Protein AF-A0A5C9BGY5-F1 (afdb_monomer)

Sequence (105 aa):
MQRSVSDTHCPPEDMQALRHLIAQLAPQCGVDLGNRASIRIFLDSDQAAWRNESIDPRICQELRAMMILLFRLEASSSEDLGVEGLRRLWRQHGEIMARYGQQAH

pLDDT: mean 70.78, std 15.34, range [37.06, 89.81]

Radius of gyration: 18.17 Å; Cα contacts (8 Å, |Δi|>4): 49; chains: 1; bounding box: 49×50×47 Å

Secondary structure (DSSP, 8-state):
---------PPPHHHHHHHHHHHHHGGGGT--TT-HHHHHHHHHS-GGG---TTS-HHHHHHHHHHHHHHHHHHHHTTTT--HHHHHHHHHHHHHHHHHHHTT--

Nearest PDB structures (foldseek):
  7mqv-assembly1_B  TM=2.284E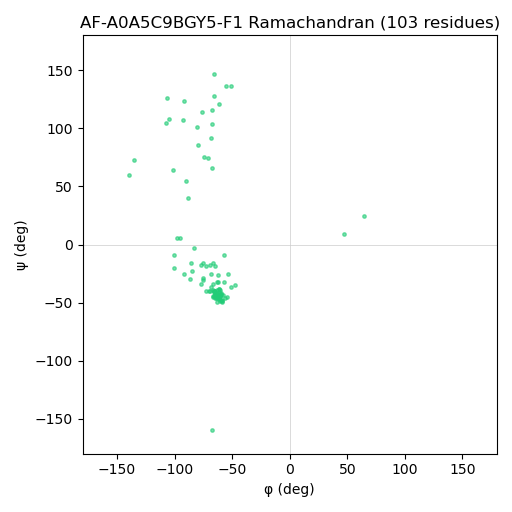-01  e=2.912E+00  Bacillus anthracis
  5fu7-assembly1_A  TM=2.863E-01  e=7.456E+00  Homo sapiens

Structure (mmCIF, N/CA/C/O backbone):
data_AF-A0A5C9BGY5-F1
#
_entry.id   AF-A0A5C9BGY5-F1
#
loop_
_atom_site.group_PDB
_atom_site.id
_atom_site.type_symbol
_atom_site.label_atom_id
_atom_site.label_alt_id
_atom_site.label_comp_id
_atom_site.label_asym_id
_atom_site.label_entity_id
_atom_site.label_seq_id
_atom_site.pdbx_PDB_ins_code
_atom_site.Cartn_x
_atom_site.Cartn_y
_atom_site.Cartn_z
_atom_site.occupancy
_atom_site.B_iso_or_equiv
_atom_site.auth_seq_id
_atom_site.auth_comp_id
_atom_site.auth_asym_id
_atom_site.auth_atom_id
_atom_site.pdbx_PDB_model_num
ATOM 1 N N . MET A 1 1 ? 30.545 10.652 -31.350 1.00 37.06 1 MET A N 1
ATOM 2 C CA . MET A 1 1 ? 29.629 9.565 -30.943 1.00 37.06 1 MET A CA 1
ATOM 3 C C . MET A 1 1 ? 29.136 9.863 -29.532 1.00 37.06 1 MET A C 1
ATOM 5 O O . MET A 1 1 ? 29.828 9.545 -28.579 1.00 37.06 1 MET A O 1
ATOM 9 N N . GLN A 1 2 ? 28.001 10.549 -29.394 1.00 39.94 2 GLN A N 1
ATOM 10 C CA . GLN A 1 2 ? 27.354 10.793 -28.101 1.00 39.94 2 GLN A CA 1
ATOM 11 C C . GLN A 1 2 ? 26.140 9.866 -28.024 1.00 39.94 2 GLN A C 1
ATOM 13 O O . GLN A 1 2 ? 25.183 10.034 -28.774 1.00 39.94 2 GLN A O 1
ATOM 18 N N . ARG A 1 3 ? 26.221 8.829 -27.183 1.00 37.34 3 ARG A N 1
ATOM 19 C CA . ARG A 1 3 ? 25.062 8.014 -26.809 1.00 37.34 3 ARG A CA 1
ATOM 20 C C . ARG A 1 3 ? 24.310 8.786 -25.733 1.00 37.34 3 ARG A C 1
ATOM 22 O O . ARG A 1 3 ? 24.730 8.801 -24.581 1.00 37.34 3 ARG A O 1
ATOM 29 N N . SER A 1 4 ? 23.227 9.440 -26.129 1.00 42.56 4 SER A N 1
ATOM 30 C CA . SER A 1 4 ? 22.217 9.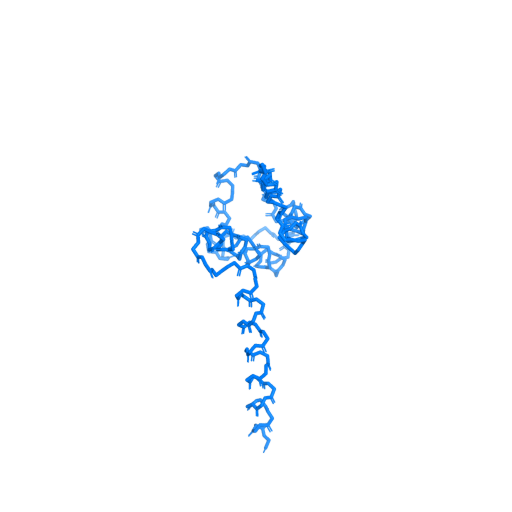929 -25.199 1.00 42.56 4 SER A CA 1
ATOM 31 C C . SER A 1 4 ? 21.534 8.712 -24.585 1.00 42.56 4 SER A C 1
ATOM 33 O O . SER A 1 4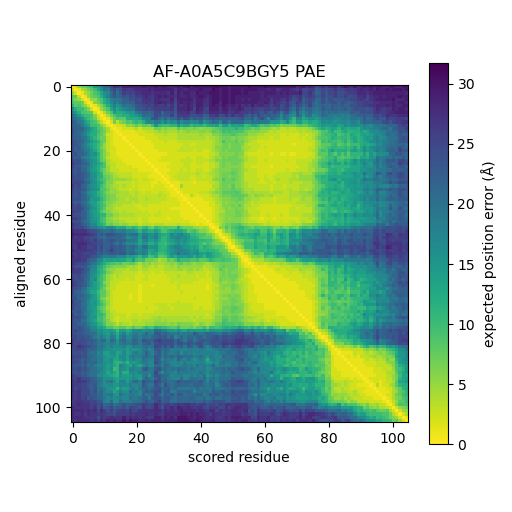 ? 20.758 8.029 -25.252 1.00 42.56 4 SER A O 1
ATOM 35 N N . VAL A 1 5 ? 21.878 8.397 -23.339 1.00 42.84 5 VAL A N 1
ATOM 36 C CA . VAL A 1 5 ? 21.145 7.417 -22.539 1.00 42.84 5 VAL A CA 1
ATOM 37 C C . VAL A 1 5 ? 19.923 8.152 -22.007 1.00 42.84 5 VAL A C 1
ATOM 39 O O . VAL A 1 5 ? 19.954 8.779 -20.953 1.00 42.84 5 VAL A O 1
ATOM 42 N N . SER A 1 6 ? 18.862 8.178 -22.807 1.00 39.31 6 SER A N 1
ATOM 43 C CA . SER A 1 6 ? 17.536 8.535 -22.318 1.00 39.31 6 SER A CA 1
ATOM 44 C C . SER A 1 6 ? 17.021 7.350 -21.507 1.00 39.31 6 SER A C 1
ATOM 46 O O . SER A 1 6 ? 16.200 6.573 -21.986 1.00 39.31 6 SER A O 1
ATOM 48 N N . ASP A 1 7 ? 17.549 7.192 -20.293 1.00 38.97 7 ASP A N 1
ATOM 49 C CA . ASP A 1 7 ? 16.933 6.382 -19.244 1.00 38.97 7 ASP A CA 1
ATOM 50 C C . ASP A 1 7 ? 15.684 7.132 -18.776 1.00 38.97 7 ASP A C 1
ATOM 52 O O . ASP A 1 7 ? 15.639 7.806 -17.745 1.00 38.97 7 ASP A O 1
ATOM 56 N N . THR A 1 8 ? 14.655 7.093 -19.618 1.00 40.03 8 THR A N 1
ATOM 57 C CA . THR A 1 8 ? 13.307 7.456 -19.214 1.00 40.03 8 THR A CA 1
ATOM 58 C C . THR A 1 8 ? 12.885 6.355 -18.257 1.00 40.03 8 THR A C 1
ATOM 60 O O . THR A 1 8 ? 12.437 5.291 -18.674 1.00 40.03 8 THR A O 1
ATOM 63 N N . HIS A 1 9 ? 13.139 6.597 -16.973 1.00 44.97 9 HIS A N 1
ATOM 64 C CA . HIS A 1 9 ? 12.868 5.716 -15.846 1.00 44.97 9 HIS A CA 1
ATOM 65 C C . HIS A 1 9 ? 11.346 5.578 -15.670 1.00 44.97 9 HIS A C 1
ATOM 67 O O . HIS A 1 9 ? 10.751 6.079 -14.715 1.00 44.97 9 HIS A O 1
ATOM 73 N N . CYS A 1 10 ? 10.681 4.962 -16.647 1.00 47.03 10 CYS A N 1
ATOM 74 C CA . CYS A 1 10 ? 9.286 4.587 -16.541 1.00 47.03 10 CYS A CA 1
ATOM 75 C C . CYS A 1 10 ? 9.193 3.608 -15.369 1.00 47.03 10 CYS A C 1
ATOM 77 O O . CYS A 1 10 ? 9.881 2.582 -15.390 1.00 47.03 10 CYS A O 1
ATOM 79 N N . PRO A 1 11 ? 8.397 3.904 -14.325 1.00 55.28 11 PRO A N 1
ATOM 80 C CA . PRO A 1 11 ? 8.144 2.911 -13.301 1.00 55.28 11 PRO A CA 1
ATOM 81 C C . PRO A 1 11 ? 7.598 1.661 -14.004 1.00 55.28 11 PRO A C 1
ATOM 83 O O . PRO A 1 11 ? 6.779 1.807 -14.915 1.00 55.28 11 PRO A O 1
ATOM 86 N N . PRO A 1 12 ? 8.061 0.455 -13.632 1.00 64.69 12 PRO A N 1
ATOM 87 C CA . PRO A 1 12 ? 7.580 -0.775 -14.250 1.00 64.69 12 PRO A CA 1
ATOM 88 C C . PRO A 1 12 ? 6.049 -0.772 -14.205 1.00 64.69 12 PRO A C 1
ATOM 90 O O . PRO A 1 12 ? 5.479 -0.367 -13.189 1.00 64.69 12 PRO A O 1
ATOM 93 N N . GLU A 1 13 ? 5.396 -1.168 -15.299 1.00 72.62 13 GLU A N 1
ATOM 94 C CA . GLU A 1 13 ? 3.937 -1.061 -15.484 1.00 72.62 13 GLU A CA 1
ATOM 95 C C . GLU A 1 13 ? 3.158 -1.587 -14.264 1.00 72.62 13 GLU A C 1
ATOM 97 O O . GLU A 1 13 ? 2.176 -0.987 -13.832 1.00 72.62 13 GLU A O 1
ATOM 102 N N . ASP A 1 14 ? 3.679 -2.625 -13.611 1.00 71.25 14 ASP A N 1
ATOM 103 C CA . ASP A 1 14 ? 3.172 -3.200 -12.365 1.00 71.25 14 ASP A CA 1
ATOM 104 C C . ASP A 1 14 ? 3.163 -2.240 -11.162 1.00 71.25 14 ASP A C 1
ATOM 106 O O . ASP A 1 14 ? 2.219 -2.261 -10.376 1.00 71.25 14 ASP A O 1
ATOM 110 N N . MET A 1 15 ? 4.170 -1.373 -10.990 1.00 76.75 15 MET A N 1
ATOM 111 C CA . MET A 1 15 ? 4.148 -0.337 -9.942 1.00 76.75 15 MET A CA 1
ATOM 112 C C . MET A 1 15 ? 3.094 0.716 -10.237 1.00 76.75 15 MET A C 1
ATOM 114 O O . MET A 1 15 ? 2.458 1.227 -9.316 1.00 76.75 15 MET A O 1
ATOM 118 N N . GLN A 1 16 ? 2.899 1.052 -11.511 1.00 80.50 16 GLN A N 1
ATOM 119 C CA . GLN A 1 16 ? 1.847 1.978 -11.895 1.00 80.50 16 GLN A CA 1
ATOM 120 C C . GLN A 1 16 ? 0.465 1.349 -11.688 1.00 80.50 16 GLN A C 1
ATOM 122 O O . GLN A 1 16 ? -0.419 2.020 -11.155 1.00 80.50 16 GLN A O 1
ATOM 127 N N . ALA A 1 17 ? 0.287 0.067 -12.009 1.00 81.00 17 ALA A N 1
ATOM 128 C CA . ALA A 1 17 ? -0.931 -0.686 -11.719 1.00 81.00 17 ALA A CA 1
ATOM 129 C C . ALA A 1 17 ? -1.204 -0.773 -10.207 1.00 81.00 17 ALA A C 1
ATOM 131 O O . ALA A 1 17 ? -2.321 -0.497 -9.769 1.00 81.00 17 ALA A O 1
ATOM 132 N N . LEU A 1 18 ? -0.177 -1.054 -9.396 1.00 81.62 18 LEU A N 1
ATOM 133 C CA . LEU A 1 18 ? -0.284 -1.091 -7.935 1.00 81.62 18 LEU A CA 1
ATOM 134 C C . LEU A 1 18 ? -0.693 0.272 -7.359 1.00 81.62 18 LEU A C 1
ATOM 136 O O . LEU A 1 18 ? -1.591 0.338 -6.523 1.00 81.62 18 LEU A O 1
ATOM 140 N N . ARG A 1 19 ? -0.099 1.373 -7.843 1.00 86.00 19 ARG A N 1
ATOM 141 C CA . ARG A 1 19 ? -0.494 2.736 -7.445 1.00 86.00 19 ARG A CA 1
ATOM 142 C C . ARG A 1 19 ? -1.947 3.047 -7.808 1.00 86.00 19 ARG A C 1
ATOM 144 O O . ARG A 1 19 ? -2.657 3.621 -6.987 1.00 86.00 19 ARG A O 1
ATOM 151 N N . HIS A 1 20 ? -2.407 2.648 -8.996 1.00 86.44 20 HIS A N 1
ATOM 152 C CA . HIS A 1 20 ? -3.808 2.827 -9.394 1.00 86.44 20 HIS A CA 1
ATOM 153 C C . HIS A 1 20 ? -4.766 2.016 -8.521 1.00 86.44 20 HIS A C 1
ATOM 155 O O . HIS A 1 20 ? -5.832 2.516 -8.168 1.00 86.44 20 HIS A O 1
ATOM 161 N N . LEU A 1 21 ? -4.399 0.787 -8.160 1.00 84.31 21 LEU A N 1
ATOM 162 C CA . LEU A 1 21 ? -5.218 -0.059 -7.297 1.00 84.31 21 LEU A CA 1
ATOM 163 C C . LEU A 1 21 ? -5.315 0.522 -5.879 1.00 84.31 21 LEU A C 1
ATOM 165 O O . LEU A 1 21 ? -6.410 0.649 -5.339 1.00 84.31 21 LEU A O 1
ATOM 169 N N . ILE A 1 22 ? -4.192 0.981 -5.318 1.00 87.69 22 ILE A N 1
ATOM 170 C CA . ILE A 1 22 ? -4.154 1.690 -4.029 1.00 87.69 22 ILE A CA 1
ATOM 171 C C . ILE A 1 22 ? -5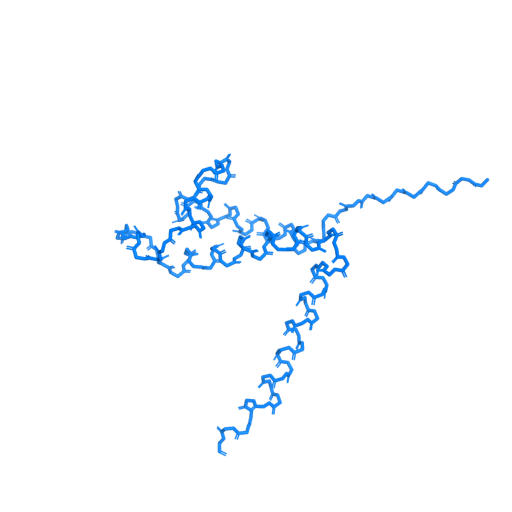.043 2.941 -4.071 1.00 87.69 22 ILE A C 1
ATOM 173 O O . ILE A 1 22 ? -5.818 3.165 -3.145 1.00 87.69 22 ILE A O 1
ATOM 177 N N . ALA A 1 23 ? -4.992 3.724 -5.153 1.00 89.81 23 ALA A N 1
ATOM 178 C CA . ALA A 1 23 ? -5.829 4.915 -5.318 1.00 89.81 23 ALA A CA 1
ATOM 179 C C . ALA A 1 23 ? -7.336 4.606 -5.370 1.00 89.81 23 ALA A C 1
ATOM 181 O O . ALA A 1 23 ? -8.136 5.405 -4.890 1.00 89.81 23 ALA A O 1
ATOM 182 N N . GLN A 1 24 ? -7.731 3.449 -5.909 1.00 87.31 24 GLN A N 1
ATOM 183 C CA . GLN A 1 24 ? -9.133 3.011 -5.950 1.00 87.31 24 GLN A CA 1
ATOM 184 C C . GLN A 1 24 ? -9.635 2.478 -4.602 1.00 87.31 24 GLN A C 1
ATOM 186 O O . GLN A 1 24 ? -10.810 2.636 -4.265 1.00 87.31 24 GLN A O 1
ATOM 191 N N . LEU A 1 25 ? -8.759 1.834 -3.829 1.00 83.56 25 LEU A N 1
ATOM 192 C CA . LEU A 1 25 ? -9.111 1.219 -2.548 1.00 83.56 25 LEU A CA 1
ATOM 193 C C . LEU A 1 25 ? -9.027 2.204 -1.372 1.00 83.56 25 LEU A C 1
ATOM 195 O O . LEU A 1 25 ? -9.794 2.083 -0.419 1.00 83.56 25 LEU A O 1
ATOM 199 N N . ALA A 1 26 ? -8.152 3.212 -1.436 1.00 87.56 26 ALA A N 1
ATOM 200 C CA . ALA A 1 26 ? -7.939 4.168 -0.347 1.00 87.56 26 ALA A CA 1
ATOM 201 C C . ALA A 1 26 ? -9.214 4.886 0.145 1.00 87.56 26 ALA A C 1
ATOM 203 O O . ALA A 1 26 ? -9.438 4.894 1.359 1.00 87.56 26 ALA A O 1
ATOM 204 N N . PRO A 1 27 ? -10.112 5.389 -0.729 1.00 87.12 27 PRO A N 1
ATOM 205 C CA . PRO A 1 27 ? -11.357 6.015 -0.286 1.00 87.12 27 PRO A CA 1
ATOM 206 C C . PRO A 1 27 ? -12.286 5.056 0.467 1.00 87.12 27 PRO A C 1
ATOM 208 O O . PRO A 1 27 ? -12.976 5.477 1.391 1.00 87.12 27 PRO A O 1
ATOM 211 N N . GLN A 1 28 ? -12.278 3.764 0.116 1.00 83.62 28 GLN A N 1
ATOM 212 C CA . GLN A 1 28 ? -13.115 2.738 0.757 1.00 83.62 28 GLN A CA 1
ATOM 213 C C . GLN A 1 28 ? -12.682 2.471 2.203 1.00 83.62 28 GLN A C 1
ATOM 215 O O . GLN A 1 28 ? -13.498 2.099 3.040 1.00 83.62 28 GLN A O 1
ATOM 220 N N . CYS A 1 29 ? -11.410 2.730 2.505 1.00 81.94 29 CYS A N 1
ATOM 221 C CA . CYS A 1 29 ? -10.840 2.649 3.846 1.00 81.94 29 CYS A CA 1
ATOM 222 C C . CYS A 1 29 ? -10.747 4.006 4.554 1.00 81.94 29 CYS A C 1
ATOM 224 O O . CYS A 1 29 ? -10.164 4.088 5.634 1.00 81.94 29 CYS A O 1
ATOM 226 N N . GLY A 1 30 ? -11.287 5.076 3.958 1.00 85.12 30 GLY A N 1
ATOM 227 C CA . GLY A 1 30 ? -11.191 6.432 4.503 1.00 85.12 30 GLY A CA 1
ATOM 228 C C . GLY A 1 30 ? -9.757 6.971 4.565 1.00 85.12 30 GLY A C 1
ATOM 229 O O . GLY A 1 30 ? -9.462 7.836 5.388 1.00 85.12 30 GLY A O 1
ATOM 230 N N . VAL A 1 31 ? -8.858 6.449 3.726 1.00 86.94 31 VAL A N 1
ATOM 231 C CA . VAL A 1 31 ? -7.458 6.872 3.659 1.00 86.94 31 VAL A CA 1
ATOM 232 C C . VAL A 1 31 ? -7.317 7.978 2.624 1.00 86.94 31 VAL A C 1
ATOM 234 O O . VAL A 1 31 ? -7.630 7.792 1.448 1.00 86.94 31 VAL A O 1
ATOM 237 N N . ASP A 1 32 ? -6.787 9.119 3.052 1.00 88.69 32 ASP A N 1
ATOM 238 C CA . ASP A 1 32 ? -6.403 10.201 2.153 1.00 88.69 32 ASP A CA 1
ATOM 239 C C . ASP A 1 32 ? -4.927 10.050 1.767 1.00 88.69 32 ASP A C 1
ATOM 241 O O . ASP A 1 32 ? -4.022 10.309 2.564 1.00 88.69 32 ASP A O 1
ATOM 245 N N . LEU A 1 33 ? -4.682 9.641 0.519 1.00 87.75 33 LEU A N 1
ATOM 246 C CA . LEU A 1 33 ? -3.332 9.456 -0.018 1.00 87.75 33 LEU A CA 1
ATOM 247 C C . LEU A 1 33 ? -2.566 10.778 -0.215 1.00 87.75 33 LEU A C 1
ATOM 249 O O . LEU A 1 33 ? -1.340 10.758 -0.322 1.00 87.75 33 LEU A O 1
ATOM 253 N N . GLY A 1 34 ? -3.252 11.925 -0.250 1.00 89.00 34 GL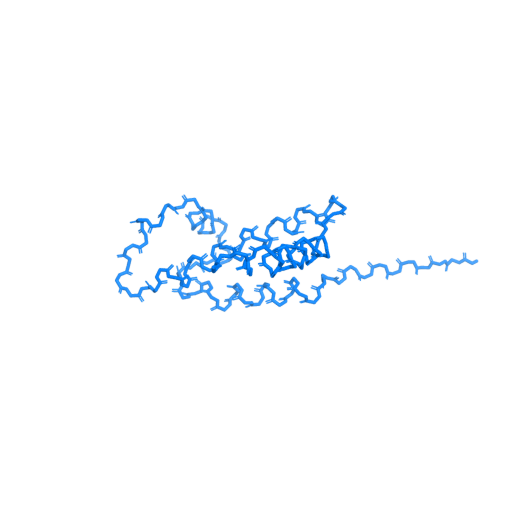Y A N 1
ATOM 254 C CA . GLY A 1 34 ? -2.619 13.246 -0.265 1.00 89.00 34 GLY A CA 1
ATOM 255 C C . GLY A 1 34 ? -2.101 13.672 1.112 1.00 89.00 34 GLY A C 1
ATOM 256 O O . GLY A 1 34 ? -1.236 14.546 1.215 1.00 89.00 34 GLY A O 1
ATOM 257 N N . ASN A 1 35 ? -2.579 13.027 2.177 1.00 89.00 35 ASN A N 1
ATOM 258 C CA . ASN A 1 35 ? -2.254 13.361 3.552 1.00 89.00 35 ASN A CA 1
ATOM 259 C C . ASN A 1 35 ? -1.322 12.314 4.181 1.00 89.00 35 ASN A C 1
ATOM 261 O O . ASN A 1 35 ? -1.735 11.240 4.620 1.00 89.00 35 ASN A O 1
ATOM 265 N N . ARG A 1 36 ? -0.039 12.672 4.323 1.00 86.25 36 ARG A N 1
ATOM 266 C CA . ARG A 1 36 ? 0.974 11.798 4.94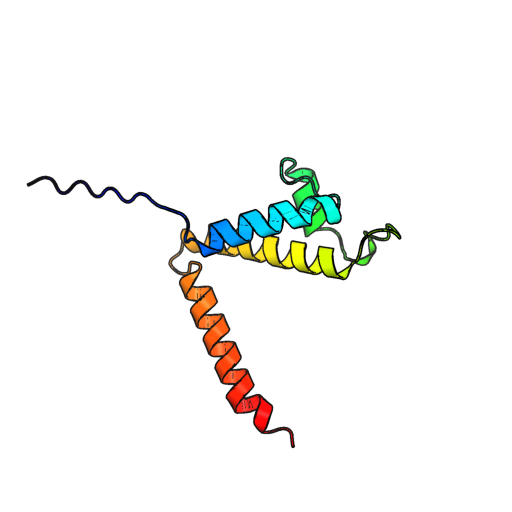4 1.00 86.25 36 ARG A CA 1
ATOM 267 C C . ARG A 1 36 ? 0.621 11.365 6.367 1.00 86.25 36 ARG A C 1
ATOM 269 O O . ARG A 1 36 ? 0.987 10.259 6.755 1.00 86.25 36 ARG A O 1
ATOM 276 N N . ALA A 1 37 ? -0.074 12.201 7.139 1.00 85.69 37 ALA A N 1
ATOM 277 C CA . ALA A 1 37 ? -0.504 11.833 8.484 1.00 85.69 37 ALA A CA 1
ATOM 278 C C . ALA A 1 37 ? -1.609 10.766 8.443 1.00 85.69 37 ALA A C 1
ATOM 280 O O . ALA A 1 37 ? -1.547 9.816 9.216 1.00 85.69 37 ALA A O 1
ATOM 281 N N . SER A 1 38 ? -2.558 10.867 7.502 1.00 86.12 38 SER A N 1
ATOM 282 C CA . SER A 1 38 ? -3.595 9.844 7.277 1.00 86.12 38 SER A CA 1
ATOM 283 C C . SER A 1 38 ? -2.971 8.495 6.917 1.00 86.12 38 SER A C 1
ATOM 285 O O . SER A 1 38 ? -3.273 7.488 7.555 1.00 86.12 38 SER A O 1
ATOM 287 N N . ILE A 1 39 ? -2.014 8.489 5.984 1.00 88.06 39 ILE A N 1
ATOM 288 C CA . ILE A 1 39 ? -1.260 7.285 5.603 1.00 88.06 39 ILE A CA 1
ATOM 289 C C . ILE A 1 39 ? -0.521 6.686 6.806 1.00 88.06 39 ILE A C 1
ATOM 291 O O . ILE A 1 39 ? -0.599 5.484 7.046 1.00 88.06 39 ILE A O 1
ATOM 295 N N . ARG A 1 40 ? 0.200 7.518 7.567 1.00 86.75 40 ARG A N 1
ATOM 296 C CA . ARG A 1 40 ? 0.963 7.085 8.745 1.00 86.75 40 ARG A CA 1
ATOM 297 C C . ARG A 1 40 ? 0.047 6.438 9.781 1.00 86.75 40 ARG A C 1
ATOM 299 O O . ARG A 1 40 ? 0.318 5.327 10.214 1.00 86.75 40 ARG A O 1
ATOM 306 N N . ILE A 1 41 ? -1.061 7.100 10.114 1.00 86.38 41 ILE A N 1
ATOM 307 C CA . ILE A 1 41 ? -2.065 6.583 11.049 1.00 86.38 41 ILE A CA 1
ATOM 308 C C . ILE A 1 41 ? -2.630 5.263 10.528 1.00 86.38 41 ILE A C 1
ATOM 310 O O . ILE A 1 41 ? -2.731 4.316 11.296 1.00 86.38 41 ILE A O 1
ATOM 314 N N . PHE A 1 42 ? -2.941 5.159 9.237 1.00 86.44 42 PHE A N 1
ATOM 315 C CA . PHE A 1 42 ? -3.444 3.926 8.634 1.00 86.44 42 PHE A CA 1
ATOM 316 C C . PHE A 1 42 ? -2.462 2.752 8.738 1.00 86.44 42 PHE A C 1
ATOM 318 O O . PHE A 1 42 ? -2.850 1.640 9.099 1.00 86.44 42 PHE A O 1
ATOM 325 N N . LEU A 1 43 ? -1.180 3.005 8.475 1.00 86.44 43 LEU A N 1
ATOM 326 C CA . LEU A 1 43 ? -0.130 1.993 8.551 1.00 86.44 43 LEU A CA 1
ATOM 327 C C . LEU A 1 43 ? 0.283 1.621 9.975 1.00 86.44 43 LEU A C 1
ATOM 329 O O . LEU A 1 43 ? 0.725 0.490 10.173 1.00 86.44 43 LEU A O 1
ATOM 333 N N . ASP A 1 44 ? 0.158 2.539 10.931 1.00 83.69 44 ASP A N 1
ATOM 334 C CA . ASP A 1 44 ? 0.547 2.331 12.330 1.00 83.69 44 ASP A CA 1
ATOM 335 C C . ASP A 1 44 ? -0.624 1.801 13.179 1.00 83.69 44 ASP A C 1
ATOM 337 O O . ASP A 1 44 ? -0.407 1.116 14.176 1.00 83.69 44 ASP A O 1
ATOM 341 N N . SER A 1 45 ? -1.873 2.068 12.783 1.00 75.62 45 SER A N 1
ATOM 342 C CA . SER A 1 45 ? -3.056 1.643 13.535 1.00 75.62 45 SER A CA 1
ATOM 343 C C . SER A 1 45 ? -3.185 0.126 13.556 1.00 75.62 45 SER A C 1
ATOM 345 O O . SER A 1 45 ? -3.190 -0.536 12.515 1.00 75.62 45 SER A O 1
ATOM 347 N N . ASP A 1 46 ? -3.336 -0.439 14.749 1.00 64.94 46 ASP A N 1
ATOM 348 C CA . ASP A 1 46 ? -3.662 -1.850 14.899 1.00 64.94 46 ASP A CA 1
ATOM 349 C C . ASP A 1 46 ? -5.072 -2.119 14.346 1.00 64.94 46 ASP A C 1
ATOM 351 O O . ASP A 1 46 ? -5.947 -1.249 14.419 1.00 64.94 46 ASP A O 1
ATOM 355 N N . GLN A 1 47 ? -5.318 -3.300 13.769 1.00 57.84 47 GLN A N 1
ATOM 356 C CA . GLN A 1 47 ? -6.593 -3.610 13.086 1.00 57.84 47 GLN A CA 1
ATOM 357 C C . GLN A 1 47 ? -7.827 -3.353 13.969 1.00 57.84 47 GLN A C 1
ATOM 359 O O . GLN A 1 47 ? -8.909 -3.061 13.468 1.00 57.84 47 GLN A O 1
ATOM 364 N N . ALA A 1 48 ? -7.647 -3.408 15.290 1.00 52.53 48 ALA A N 1
ATOM 365 C CA . ALA A 1 48 ? -8.675 -3.170 16.292 1.00 52.53 48 ALA A CA 1
ATOM 366 C C . ALA A 1 48 ? -9.210 -1.723 16.356 1.00 52.53 48 ALA A C 1
ATOM 368 O O . ALA A 1 48 ? -10.256 -1.518 16.977 1.00 52.53 48 ALA A O 1
ATOM 369 N N . ALA A 1 49 ? -8.523 -0.740 15.758 1.00 55.72 49 ALA A N 1
ATOM 370 C CA . ALA A 1 49 ? -8.921 0.672 15.774 1.00 55.72 49 ALA A CA 1
ATOM 371 C C . ALA A 1 49 ? -9.941 1.035 14.676 1.00 55.72 49 ALA A C 1
ATOM 373 O O . ALA A 1 49 ? -10.705 1.984 14.835 1.00 55.72 49 ALA A O 1
ATOM 374 N N . TRP A 1 50 ? -10.013 0.253 13.594 1.00 60.69 50 TRP A N 1
ATOM 375 C CA . TRP A 1 50 ? -10.906 0.498 12.456 1.00 60.69 50 TRP A CA 1
ATOM 376 C C . TRP A 1 50 ? -12.259 -0.190 12.668 1.00 60.69 50 TRP A C 1
ATOM 378 O O . TRP A 1 50 ? -12.701 -0.985 11.848 1.00 60.69 50 TRP A O 1
ATOM 388 N N . ARG A 1 51 ? -12.925 0.084 13.797 1.00 54.41 51 ARG A N 1
ATOM 389 C CA . ARG A 1 51 ? -14.295 -0.401 14.067 1.00 54.41 51 ARG A CA 1
ATOM 390 C C . ARG A 1 51 ? -15.366 0.551 13.536 1.00 54.41 51 ARG A C 1
ATOM 392 O O . ARG A 1 51 ? -16.365 0.786 14.207 1.00 54.41 51 ARG A O 1
ATOM 399 N N . ASN A 1 52 ? -15.162 1.122 12.352 1.00 56.75 52 ASN A N 1
ATOM 400 C CA . ASN A 1 52 ? -16.290 1.726 11.652 1.00 56.75 52 ASN A CA 1
ATOM 401 C C . ASN A 1 52 ? -17.105 0.579 11.052 1.00 56.75 52 ASN A C 1
ATOM 403 O O . ASN A 1 52 ? -16.614 -0.123 10.174 1.00 56.75 52 ASN A O 1
ATOM 407 N N . GLU A 1 53 ? -18.334 0.389 11.537 1.00 58.38 53 GLU A N 1
ATOM 408 C CA . GLU A 1 53 ? -19.244 -0.712 11.166 1.00 58.38 53 GLU A CA 1
ATOM 409 C C . GLU A 1 53 ? -19.559 -0.800 9.658 1.00 58.38 53 GLU A C 1
ATOM 411 O O . GLU A 1 53 ? -20.153 -1.776 9.210 1.00 58.38 53 GLU A O 1
ATOM 416 N N . SER A 1 54 ? -19.155 0.193 8.861 1.00 64.75 54 SER A N 1
ATOM 417 C CA . SER A 1 54 ? -19.405 0.274 7.420 1.00 64.75 54 SER A CA 1
ATOM 418 C C . SER A 1 54 ? -18.232 -0.141 6.525 1.00 64.75 54 SER A C 1
ATOM 420 O O . SER A 1 54 ? -18.424 -0.238 5.314 1.00 64.75 54 SER A O 1
ATOM 422 N N . ILE A 1 55 ? -17.031 -0.359 7.071 1.00 72.44 55 ILE A N 1
ATOM 423 C CA . ILE A 1 55 ? -15.828 -0.629 6.272 1.00 72.44 55 ILE A CA 1
ATOM 424 C C . ILE A 1 55 ? -15.455 -2.107 6.387 1.00 72.44 55 ILE A C 1
ATOM 426 O O . ILE A 1 55 ? -15.274 -2.618 7.491 1.00 72.44 55 ILE A O 1
ATOM 430 N N . ASP A 1 56 ? -15.301 -2.789 5.248 1.00 77.56 56 ASP A N 1
ATOM 431 C CA . ASP A 1 56 ? -14.835 -4.176 5.235 1.00 77.56 56 ASP A CA 1
ATOM 432 C C . ASP A 1 56 ? -13.365 -4.238 5.703 1.00 77.56 56 ASP A C 1
ATOM 434 O O . ASP A 1 56 ? -12.468 -3.723 5.020 1.00 77.56 56 ASP A O 1
ATOM 438 N N . PRO A 1 57 ? -13.078 -4.886 6.847 1.00 77.56 57 PRO A N 1
ATOM 439 C CA . PRO A 1 57 ? -11.723 -4.971 7.377 1.00 77.56 57 PRO A CA 1
ATOM 440 C C . PRO A 1 57 ? -10.764 -5.708 6.435 1.00 77.56 57 PRO A C 1
ATOM 442 O O . PRO A 1 57 ? -9.563 -5.434 6.470 1.00 77.56 57 PRO A O 1
ATOM 445 N N . ARG A 1 58 ? -11.256 -6.613 5.576 1.00 78.94 58 ARG A N 1
ATOM 446 C CA . ARG A 1 58 ? -10.418 -7.327 4.600 1.00 78.94 58 ARG A CA 1
ATOM 447 C C . ARG A 1 58 ? -9.865 -6.378 3.547 1.00 78.94 58 ARG A C 1
ATOM 449 O O . ARG A 1 58 ? -8.664 -6.400 3.294 1.00 78.94 58 ARG A O 1
ATOM 456 N N . ILE A 1 59 ? -10.702 -5.490 3.014 1.00 79.75 59 ILE A N 1
ATOM 457 C CA . ILE A 1 59 ? -10.296 -4.504 2.002 1.00 79.75 59 ILE A CA 1
ATOM 458 C C . ILE A 1 59 ? -9.204 -3.583 2.562 1.00 79.75 59 ILE A C 1
ATOM 460 O O . ILE A 1 59 ? -8.225 -3.276 1.881 1.00 79.75 59 ILE A O 1
ATOM 464 N N . CYS A 1 60 ? -9.304 -3.194 3.834 1.00 84.38 60 CYS A N 1
ATOM 465 C CA . CYS A 1 60 ? -8.292 -2.341 4.456 1.00 84.38 60 CYS A CA 1
ATOM 466 C C . CYS A 1 60 ? -7.003 -3.072 4.815 1.00 84.38 60 CYS A C 1
ATOM 468 O O . CYS A 1 60 ? -5.925 -2.482 4.734 1.00 84.38 60 CYS A O 1
ATOM 470 N N . GLN A 1 61 ? -7.068 -4.361 5.139 1.00 82.00 61 GLN A N 1
ATOM 471 C CA . GLN A 1 61 ? -5.860 -5.178 5.239 1.00 82.00 61 GLN A CA 1
ATOM 472 C C . GLN A 1 61 ? -5.160 -5.316 3.883 1.00 82.00 61 GLN A C 1
ATOM 474 O O . GLN A 1 61 ? -3.940 -5.160 3.817 1.00 82.00 61 GLN A O 1
ATOM 479 N N . GLU A 1 62 ? -5.914 -5.561 2.811 1.00 83.00 62 GLU A N 1
ATOM 480 C CA . GLU A 1 62 ? -5.378 -5.647 1.450 1.00 83.00 62 GLU A CA 1
ATOM 481 C C . GLU A 1 62 ? -4.717 -4.333 1.030 1.00 83.00 62 GLU A C 1
ATOM 483 O O . GLU A 1 62 ? -3.553 -4.331 0.626 1.00 83.00 62 GLU A O 1
ATOM 488 N N . LEU A 1 63 ? -5.401 -3.202 1.226 1.00 86.31 63 LEU A N 1
ATOM 489 C CA . LEU A 1 63 ? -4.842 -1.875 0.974 1.00 86.31 63 LEU A CA 1
ATOM 490 C C . LEU A 1 63 ? -3.550 -1.648 1.771 1.00 86.31 63 LEU A C 1
ATOM 492 O O . LEU A 1 63 ? -2.549 -1.196 1.213 1.00 86.31 63 LEU A O 1
ATOM 496 N N . ARG A 1 64 ? -3.532 -1.994 3.064 1.00 85.69 64 ARG A N 1
ATOM 497 C CA . ARG A 1 64 ? -2.340 -1.854 3.913 1.00 85.69 64 ARG A CA 1
ATOM 498 C C . ARG A 1 64 ? -1.179 -2.697 3.399 1.00 85.69 64 ARG A C 1
ATOM 500 O O . ARG A 1 64 ? -0.060 -2.192 3.311 1.00 85.69 64 ARG A O 1
ATOM 507 N N . ALA A 1 65 ? -1.432 -3.950 3.027 1.00 85.88 65 ALA A N 1
ATOM 508 C CA . ALA A 1 65 ? -0.419 -4.826 2.452 1.00 85.88 65 ALA A CA 1
ATOM 509 C C . ALA A 1 65 ? 0.138 -4.253 1.140 1.00 85.88 65 ALA A C 1
ATOM 511 O O . ALA A 1 65 ? 1.355 -4.198 0.965 1.00 85.88 65 ALA A O 1
ATOM 512 N N . MET A 1 66 ? -0.732 -3.753 0.258 1.00 85.69 66 MET A N 1
ATOM 513 C CA . MET A 1 66 ? -0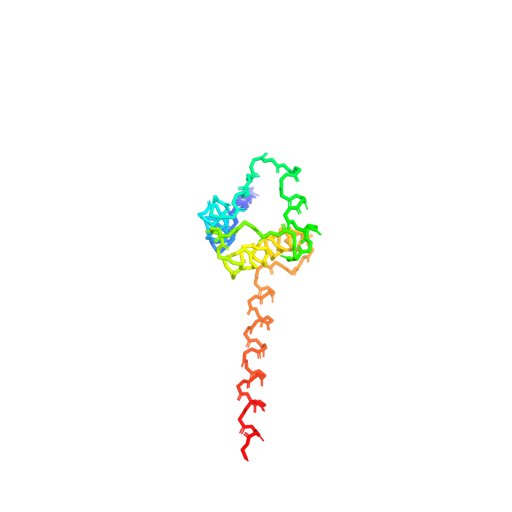.344 -3.121 -1.005 1.00 85.69 66 MET A CA 1
ATOM 514 C C . MET A 1 66 ? 0.490 -1.853 -0.795 1.00 85.69 66 MET A C 1
ATOM 516 O O . MET A 1 66 ? 1.496 -1.672 -1.475 1.00 85.69 66 MET A O 1
ATOM 520 N N . MET A 1 67 ? 0.126 -0.995 0.163 1.00 86.75 67 MET A N 1
ATOM 521 C CA . MET A 1 67 ? 0.887 0.218 0.486 1.00 86.75 67 MET A CA 1
ATOM 522 C C . MET A 1 67 ? 2.271 -0.106 1.057 1.00 86.75 67 MET A C 1
ATOM 524 O O . MET A 1 67 ? 3.264 0.475 0.626 1.00 86.75 67 MET A O 1
ATOM 528 N N . ILE A 1 68 ? 2.363 -1.068 1.983 1.00 86.88 68 ILE A N 1
ATOM 529 C CA . ILE A 1 68 ? 3.651 -1.536 2.520 1.00 86.88 68 ILE A CA 1
ATOM 530 C C . ILE A 1 68 ? 4.517 -2.111 1.397 1.00 86.88 68 ILE A C 1
ATOM 532 O O . ILE A 1 68 ? 5.711 -1.817 1.324 1.00 86.88 68 ILE A O 1
ATOM 536 N N . LEU A 1 69 ? 3.920 -2.918 0.517 1.00 84.25 69 LEU A N 1
ATOM 537 C CA . LEU A 1 69 ? 4.602 -3.504 -0.629 1.00 84.25 69 LEU A CA 1
ATOM 538 C C . LEU A 1 69 ? 5.126 -2.422 -1.576 1.00 84.25 69 LEU A C 1
ATOM 540 O O . LEU A 1 69 ? 6.292 -2.473 -1.954 1.00 84.25 69 LEU A O 1
ATOM 544 N N . LEU A 1 70 ? 4.300 -1.429 -1.915 1.00 84.19 70 LEU A N 1
ATOM 545 C CA . LEU A 1 70 ? 4.696 -0.308 -2.762 1.00 84.19 70 LEU A CA 1
ATOM 546 C C . LEU A 1 70 ? 5.869 0.464 -2.147 1.00 84.19 70 LEU A C 1
ATOM 548 O O . LEU A 1 70 ? 6.856 0.690 -2.838 1.00 84.19 70 LEU A O 1
ATOM 552 N N . PHE A 1 71 ? 5.812 0.803 -0.855 1.00 82.25 71 PHE A N 1
ATOM 553 C CA . PHE A 1 71 ? 6.903 1.526 -0.192 1.00 82.25 71 PHE A CA 1
ATOM 554 C C . PHE A 1 71 ? 8.201 0.724 -0.151 1.00 82.25 71 PHE A C 1
ATOM 556 O O . PHE A 1 71 ? 9.276 1.282 -0.368 1.00 82.25 71 PHE A O 1
ATOM 563 N N . ARG A 1 72 ? 8.117 -0.590 0.080 1.00 80.88 72 ARG A N 1
ATOM 564 C CA . ARG A 1 72 ? 9.289 -1.469 0.004 1.00 80.88 72 ARG A CA 1
ATOM 565 C C . ARG A 1 72 ? 9.846 -1.536 -1.412 1.00 80.88 72 ARG A C 1
ATOM 567 O O . ARG A 1 72 ? 11.050 -1.448 -1.576 1.00 80.88 72 ARG A O 1
ATOM 574 N N . LEU A 1 73 ? 8.992 -1.640 -2.426 1.00 76.56 73 LEU A N 1
ATOM 575 C CA . LEU A 1 73 ? 9.403 -1.661 -3.830 1.00 76.56 73 LEU A CA 1
ATOM 576 C C . LEU A 1 73 ? 10.051 -0.352 -4.280 1.00 76.56 73 LEU A C 1
ATOM 578 O O . LEU A 1 73 ? 11.046 -0.381 -4.997 1.00 76.56 73 LEU A O 1
ATOM 582 N N . GLU A 1 74 ? 9.507 0.787 -3.858 1.00 77.44 74 GLU A N 1
ATOM 583 C CA . GLU A 1 74 ? 10.087 2.103 -4.124 1.00 77.44 74 GLU A CA 1
ATOM 584 C C . GLU A 1 74 ? 11.458 2.240 -3.450 1.00 77.44 74 GLU A C 1
ATOM 586 O O . GLU A 1 74 ? 12.412 2.650 -4.112 1.00 77.44 74 GLU A O 1
ATOM 591 N N . ALA A 1 75 ? 11.586 1.807 -2.190 1.00 73.69 75 ALA A N 1
ATOM 592 C CA . ALA A 1 75 ? 12.856 1.805 -1.465 1.00 73.69 75 ALA A CA 1
ATOM 593 C C . ALA A 1 75 ? 13.891 0.845 -2.084 1.00 73.69 75 ALA A C 1
ATOM 595 O O . ALA A 1 75 ? 15.030 1.237 -2.315 1.00 73.69 75 ALA A O 1
ATOM 596 N N . SER A 1 76 ? 13.499 -0.386 -2.426 1.00 63.62 76 SER A N 1
ATOM 597 C CA . SER A 1 76 ? 14.389 -1.392 -3.023 1.00 63.62 76 SER A CA 1
ATOM 598 C C . SER A 1 76 ? 14.701 -1.141 -4.500 1.00 63.62 76 SER A C 1
ATOM 600 O O . SER A 1 76 ? 15.679 -1.677 -5.009 1.00 63.62 76 SER A O 1
ATOM 602 N N . SER A 1 77 ? 13.942 -0.287 -5.199 1.00 57.38 77 SER A N 1
ATOM 603 C CA . SER A 1 77 ? 14.350 0.201 -6.526 1.00 57.38 77 SER A CA 1
ATOM 604 C C . SER A 1 77 ? 15.625 1.058 -6.474 1.00 57.38 77 SER A C 1
ATOM 606 O O . SER A 1 77 ? 16.294 1.200 -7.492 1.00 57.38 77 SER A O 1
ATOM 608 N N . SER A 1 78 ? 15.993 1.567 -5.289 1.00 52.00 78 SER A N 1
ATOM 609 C CA . SER A 1 78 ? 17.277 2.231 -5.035 1.00 52.00 78 SER A CA 1
ATOM 610 C C . SER A 1 78 ? 18.416 1.262 -4.673 1.00 52.00 78 SER A C 1
ATOM 612 O O . SER A 1 78 ? 19.574 1.670 -4.715 1.00 52.00 78 SER A O 1
ATOM 614 N N . GLU A 1 79 ? 18.118 0.010 -4.310 1.00 51.84 79 GLU A N 1
ATOM 615 C CA . GLU A 1 79 ? 19.078 -1.015 -3.866 1.00 51.84 79 GLU A CA 1
ATOM 616 C C . GLU A 1 79 ? 18.768 -2.359 -4.558 1.00 51.84 79 GLU A C 1
ATOM 618 O O . GLU A 1 79 ? 18.214 -3.263 -3.946 1.00 51.84 79 GLU A O 1
ATOM 623 N N . ASP A 1 80 ? 19.069 -2.462 -5.859 1.00 54.25 80 ASP A N 1
ATOM 624 C CA . ASP A 1 80 ? 19.260 -3.687 -6.679 1.00 54.25 80 ASP A CA 1
ATOM 625 C C . ASP A 1 80 ? 18.234 -4.855 -6.600 1.00 54.25 80 ASP A C 1
ATOM 627 O O . ASP A 1 80 ? 18.424 -5.921 -7.189 1.00 54.25 80 ASP A O 1
ATOM 631 N N . LEU A 1 81 ? 17.097 -4.679 -5.927 1.00 53.75 81 LEU A N 1
ATOM 632 C CA . LEU A 1 81 ? 16.048 -5.688 -5.757 1.00 53.75 81 LEU A CA 1
ATOM 633 C C . LEU A 1 81 ? 14.668 -5.030 -5.878 1.00 53.75 81 LEU A C 1
ATOM 635 O O . LEU A 1 81 ? 13.840 -5.047 -4.973 1.00 53.75 81 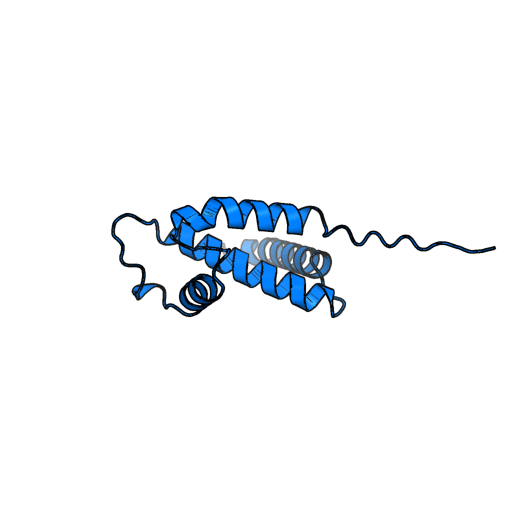LEU A O 1
ATOM 639 N N . GLY A 1 82 ? 14.412 -4.431 -7.042 1.00 66.94 82 GLY A N 1
ATOM 640 C CA . GLY A 1 82 ? 13.103 -3.881 -7.393 1.00 66.94 82 GLY A CA 1
ATOM 641 C C . GLY A 1 82 ? 12.004 -4.945 -7.571 1.00 66.94 82 GLY A C 1
ATOM 642 O O . GLY A 1 82 ? 12.108 -6.098 -7.149 1.00 66.94 82 GLY A O 1
ATOM 643 N N . VAL A 1 83 ? 10.937 -4.563 -8.276 1.00 62.31 83 VAL A N 1
ATOM 644 C CA . VAL A 1 83 ? 9.740 -5.392 -8.552 1.00 62.31 83 VAL A CA 1
ATOM 645 C C . VAL A 1 83 ? 10.071 -6.767 -9.114 1.00 62.31 83 VAL A C 1
ATOM 647 O O . VAL A 1 83 ? 9.432 -7.755 -8.757 1.00 62.31 83 VAL A O 1
ATOM 650 N N . GLU A 1 84 ? 11.096 -6.851 -9.957 1.00 65.38 84 GLU A N 1
ATOM 651 C CA . GLU A 1 84 ? 11.501 -8.114 -10.566 1.00 65.38 84 GLU A CA 1
ATOM 652 C C . GLU A 1 84 ? 12.058 -9.108 -9.538 1.00 65.38 84 GLU A C 1
ATOM 654 O O . GLU A 1 84 ? 11.802 -10.309 -9.636 1.00 65.38 84 GLU A O 1
ATOM 659 N N . GLY A 1 85 ? 12.743 -8.611 -8.505 1.00 65.50 85 GLY A N 1
ATOM 660 C CA . GLY A 1 85 ? 13.197 -9.410 -7.373 1.00 65.50 85 GLY A CA 1
ATOM 661 C C . GLY A 1 85 ? 12.025 -9.985 -6.579 1.00 65.50 85 GLY A C 1
ATOM 662 O O . GLY A 1 85 ? 11.987 -11.191 -6.334 1.00 65.50 85 GLY A O 1
ATOM 663 N N . LEU A 1 86 ? 11.011 -9.166 -6.276 1.00 67.75 86 LEU A N 1
ATOM 664 C CA . LEU A 1 86 ? 9.799 -9.646 -5.602 1.00 67.75 86 LEU A CA 1
ATOM 665 C C . LEU A 1 86 ? 8.989 -10.619 -6.466 1.00 67.75 86 LEU A C 1
ATOM 667 O O . LEU A 1 86 ? 8.535 -11.635 -5.945 1.00 67.75 86 LEU A O 1
ATOM 671 N N . ARG A 1 87 ? 8.855 -10.394 -7.781 1.00 67.75 87 ARG A N 1
ATOM 672 C CA . ARG A 1 87 ? 8.200 -11.364 -8.681 1.00 67.75 87 ARG A CA 1
ATOM 673 C C . ARG A 1 87 ? 8.933 -12.700 -8.716 1.00 67.75 87 ARG A C 1
ATOM 675 O O . ARG A 1 87 ? 8.293 -13.750 -8.758 1.00 67.75 87 ARG A O 1
ATOM 682 N N . ARG A 1 88 ? 10.269 -12.691 -8.747 1.00 65.69 88 ARG A N 1
ATOM 683 C CA . ARG A 1 88 ? 11.074 -13.922 -8.693 1.00 65.69 88 ARG A CA 1
ATOM 684 C C . ARG A 1 88 ? 10.863 -14.652 -7.375 1.00 65.69 88 ARG A C 1
ATOM 686 O O . ARG A 1 88 ? 10.593 -15.846 -7.403 1.00 65.69 88 ARG A O 1
ATOM 693 N N . LEU A 1 89 ? 10.897 -13.932 -6.259 1.00 68.12 89 LEU A N 1
ATOM 694 C CA . LEU A 1 89 ? 10.731 -14.512 -4.930 1.00 68.12 89 LEU A CA 1
ATOM 695 C C . LEU A 1 89 ? 9.309 -15.058 -4.721 1.00 68.12 89 LEU A C 1
ATOM 697 O O . LEU A 1 89 ? 9.142 -16.155 -4.198 1.00 68.12 89 LEU A O 1
ATOM 701 N N . TRP A 1 90 ? 8.288 -14.357 -5.223 1.00 72.50 90 TRP A N 1
ATOM 702 C CA . TRP A 1 90 ? 6.899 -14.824 -5.221 1.00 72.50 90 TRP A CA 1
ATOM 703 C C . TRP A 1 90 ? 6.701 -16.077 -6.079 1.00 72.50 90 TRP A C 1
ATOM 705 O O . TRP A 1 90 ? 6.077 -17.038 -5.633 1.00 72.50 90 TRP A O 1
ATOM 715 N N . ARG A 1 91 ? 7.275 -16.111 -7.291 1.00 71.38 91 ARG A N 1
ATOM 716 C CA . ARG A 1 91 ? 7.257 -17.311 -8.144 1.00 71.38 91 ARG A CA 1
ATOM 717 C C . ARG A 1 91 ? 7.966 -18.486 -7.476 1.00 71.38 91 ARG A C 1
ATOM 719 O O . ARG A 1 91 ? 7.396 -19.568 -7.417 1.00 71.38 91 ARG A O 1
ATOM 726 N N . GLN A 1 92 ? 9.150 -18.265 -6.905 1.00 67.88 92 GLN A N 1
ATOM 727 C CA . GLN A 1 92 ? 9.885 -19.292 -6.163 1.00 67.88 92 GLN A CA 1
ATOM 728 C C . GLN A 1 92 ? 9.087 -19.809 -4.965 1.00 67.88 92 GLN A C 1
ATOM 730 O O . GLN A 1 92 ? 9.025 -21.015 -4.749 1.00 67.88 92 GLN A O 1
ATOM 735 N N . HIS A 1 93 ? 8.429 -18.925 -4.217 1.00 69.62 93 HIS A N 1
ATOM 736 C CA . HIS A 1 93 ? 7.549 -19.326 -3.126 1.00 69.62 93 HIS A CA 1
ATOM 737 C C . HIS A 1 93 ? 6.362 -20.163 -3.626 1.00 69.62 93 HIS A C 1
ATOM 739 O O . HIS A 1 93 ? 6.060 -21.201 -3.044 1.00 69.62 93 HIS A O 1
ATOM 745 N N . GLY A 1 94 ? 5.719 -19.765 -4.729 1.00 68.44 94 GLY A N 1
ATOM 746 C CA . GLY A 1 94 ? 4.657 -20.547 -5.368 1.00 68.44 94 GLY A CA 1
ATOM 747 C C . GLY A 1 94 ? 5.126 -21.934 -5.817 1.00 68.44 94 GLY A C 1
ATOM 748 O O . GLY A 1 94 ? 4.432 -22.920 -5.585 1.00 68.44 94 GLY A O 1
ATOM 749 N N . GLU A 1 95 ? 6.328 -22.036 -6.385 1.00 72.12 95 GLU A N 1
ATOM 750 C CA . GLU A 1 95 ? 6.942 -23.315 -6.760 1.00 72.12 95 GLU A CA 1
ATOM 751 C C . GLU A 1 95 ? 7.267 -24.191 -5.544 1.00 72.12 95 GLU A C 1
ATOM 753 O O . GLU A 1 95 ? 7.043 -25.400 -5.584 1.00 72.12 95 GLU A O 1
ATOM 758 N N . ILE A 1 96 ? 7.764 -23.604 -4.452 1.00 69.50 96 ILE A N 1
ATOM 759 C CA . ILE A 1 96 ? 8.008 -24.309 -3.185 1.00 69.50 96 ILE A CA 1
ATOM 760 C C . ILE A 1 96 ? 6.680 -24.826 -2.622 1.00 69.50 96 ILE A C 1
ATOM 762 O O . ILE A 1 96 ? 6.561 -26.011 -2.325 1.00 69.50 96 ILE A O 1
ATOM 766 N N . MET A 1 97 ? 5.650 -23.985 -2.545 1.00 71.38 97 MET A N 1
ATOM 767 C CA . MET A 1 97 ? 4.323 -24.392 -2.076 1.00 71.38 97 MET A CA 1
ATOM 768 C C . MET A 1 97 ? 3.700 -25.478 -2.957 1.00 71.38 97 MET A C 1
ATOM 770 O O . MET A 1 97 ? 3.094 -26.404 -2.432 1.00 71.38 97 MET A O 1
ATOM 774 N N . ALA A 1 98 ? 3.881 -25.423 -4.278 1.00 70.38 98 ALA A N 1
ATOM 775 C CA . ALA A 1 98 ? 3.414 -26.474 -5.179 1.00 70.38 98 ALA A CA 1
ATOM 776 C C . ALA A 1 98 ? 4.158 -27.804 -4.952 1.00 70.38 98 ALA A C 1
ATOM 778 O O . ALA A 1 98 ? 3.536 -28.863 -4.933 1.00 70.38 98 ALA A O 1
ATOM 779 N N . ARG A 1 99 ? 5.478 -27.761 -4.726 1.00 70.50 99 ARG A N 1
ATOM 780 C CA . ARG A 1 99 ? 6.306 -28.961 -4.499 1.00 70.50 99 ARG A CA 1
ATOM 781 C C . ARG A 1 99 ? 6.079 -29.599 -3.128 1.00 70.50 99 ARG A C 1
ATOM 783 O O . ARG A 1 99 ? 6.039 -30.820 -3.034 1.00 70.50 99 ARG A O 1
ATOM 790 N N . TYR A 1 100 ? 5.931 -28.791 -2.081 1.00 66.44 100 TYR A N 1
ATOM 791 C CA . TYR A 1 100 ? 5.839 -29.271 -0.697 1.00 66.44 100 TYR A CA 1
ATOM 792 C C . TYR A 1 100 ? 4.404 -29.317 -0.156 1.00 66.44 100 TYR A C 1
ATOM 794 O O . TYR A 1 100 ? 4.126 -30.071 0.772 1.00 66.44 100 TYR A O 1
ATOM 802 N N . GLY A 1 101 ? 3.463 -28.584 -0.754 1.00 57.91 101 GLY A N 1
ATOM 803 C CA . GLY A 1 101 ? 2.039 -28.643 -0.410 1.00 57.91 101 GLY A CA 1
ATOM 804 C C . GLY A 1 101 ? 1.342 -29.925 -0.877 1.00 57.91 101 GLY A C 1
ATOM 805 O O . GLY A 1 101 ? 0.303 -30.281 -0.333 1.00 57.91 101 GLY A O 1
ATOM 806 N N . GLN A 1 102 ? 1.925 -30.662 -1.831 1.00 52.06 102 GLN A N 1
ATOM 807 C CA . GLN A 1 102 ? 1.413 -31.961 -2.290 1.00 52.06 102 GLN A CA 1
ATOM 808 C C . GLN A 1 102 ? 1.840 -33.160 -1.417 1.00 52.06 102 GLN A C 1
ATOM 810 O O . GLN A 1 102 ? 1.400 -34.272 -1.690 1.00 52.06 102 GLN A O 1
ATOM 815 N N . GLN A 1 103 ? 2.666 -32.973 -0.377 1.00 46.56 103 GLN A N 1
ATOM 816 C CA . GLN A 1 103 ? 3.086 -34.062 0.528 1.00 46.56 103 GLN A CA 1
ATOM 817 C C . GLN A 1 103 ? 2.239 -34.180 1.809 1.00 46.56 103 GLN A C 1
ATOM 819 O O . GLN A 1 103 ? 2.556 -34.991 2.674 1.00 46.56 103 GLN A O 1
ATOM 824 N N . ALA A 1 104 ? 1.159 -33.404 1.938 1.00 46.62 104 ALA A N 1
ATOM 825 C CA . ALA A 1 104 ? 0.194 -33.527 3.031 1.00 46.62 104 ALA A CA 1
ATOM 826 C C . ALA A 1 104 ? -1.073 -34.274 2.572 1.00 46.62 104 ALA A C 1
ATOM 828 O O . ALA A 1 104 ? -2.165 -33.702 2.525 1.00 46.62 104 AL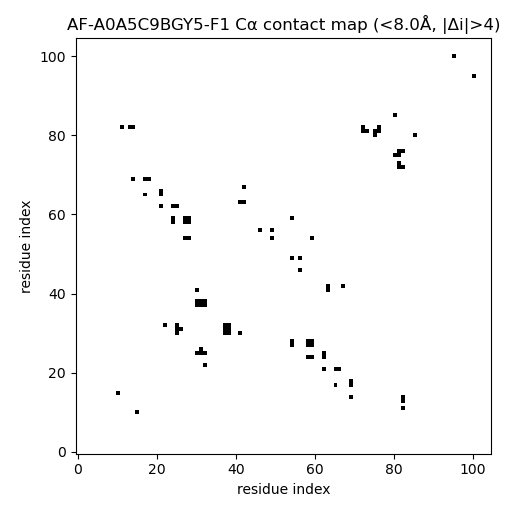A A O 1
ATOM 829 N N . HIS A 1 105 ? -0.919 -35.547 2.205 1.00 41.53 105 HIS A N 1
ATOM 830 C CA . HIS A 1 105 ? -2.007 -36.528 2.140 1.00 41.53 105 HIS A CA 1
ATOM 831 C C . HIS A 1 105 ? -1.510 -37.878 2.644 1.00 41.53 105 HIS A C 1
ATOM 833 O O . HIS A 1 105 ? -0.458 -38.331 2.142 1.00 41.53 105 HIS A O 1
#

Foldseek 3Di:
DDPPPPPPVDPPVVLVVLVVLLVVLCVLQVADPVDPVSVVCLLPDDLVVSPPVRHDSVSSVVSNVSVVLSVVQVVCVVPVQHPVNVVVVVVVVVVVCVVPVVPPD

Solvent-accessible surface area (backbone atoms only — not comparable to full-atom values): 6399 Å² total; per-residue (Å²): 140,83,82,80,80,78,76,74,81,68,69,56,68,65,59,53,51,50,52,53,50,45,65,67,46,27,64,69,62,72,41,45,88,90,36,68,66,46,48,50,50,62,73,68,51,58,80,84,74,68,73,52,95,85,48,63,66,65,62,43,49,50,44,48,52,51,51,54,48,48,53,50,36,61,57,22,58,78,59,96,44,28,64,66,49,53,53,50,51,52,50,51,50,52,52,49,48,59,66,59,61,71,71,80,121

Mean predicted aligned error: 13.07 Å